Protein AF-A0A2P8VYA8-F1 (afdb_monomer_lite)

pLDDT: mean 85.18, std 13.26, range [46.62, 98.62]

Foldseek 3Di:
DDPPPVVVVVVVVCVVPPDPDPVVVVVVVVVVVVVVCVVVVVVDDDCPDPNDPDPPDDD

Structure (mmCIF, N/CA/C/O backbone):
data_AF-A0A2P8VYA8-F1
#
_entry.id   AF-A0A2P8VYA8-F1
#
loop_
_atom_site.group_PDB
_atom_site.id
_atom_site.type_symbol
_atom_site.label_atom_id
_atom_site.label_alt_id
_atom_site.label_comp_id
_atom_site.label_asym_id
_atom_site.label_entity_id
_atom_site.label_seq_id
_atom_site.pdbx_PDB_ins_code
_atom_site.Cartn_x
_atom_site.Cartn_y
_atom_site.Cartn_z
_atom_site.occupancy
_atom_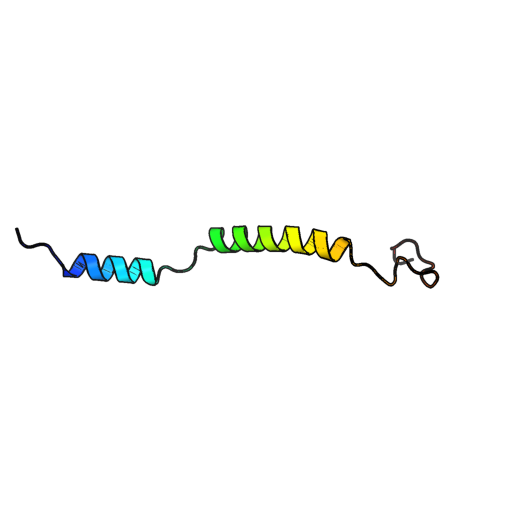site.B_iso_or_equiv
_atom_site.auth_seq_id
_atom_site.auth_comp_id
_atom_site.auth_asym_id
_atom_site.auth_atom_id
_atom_site.pdbx_PDB_model_num
ATOM 1 N N . MET A 1 1 ? -44.694 3.329 37.057 1.00 46.62 1 MET A N 1
ATOM 2 C CA . MET A 1 1 ? -43.529 3.035 36.195 1.00 46.62 1 MET A CA 1
ATOM 3 C C . MET A 1 1 ? -43.555 4.005 3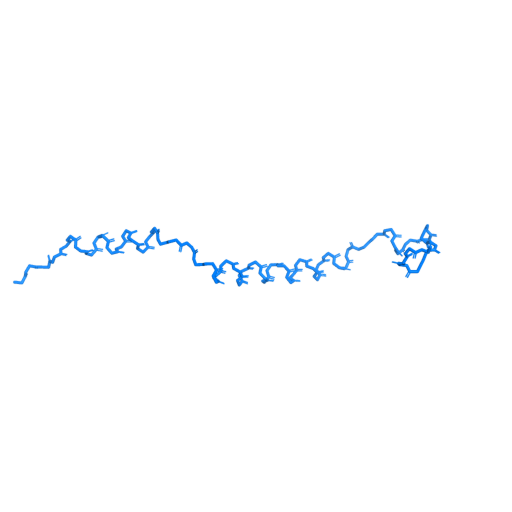5.027 1.00 46.62 1 MET A C 1
ATOM 5 O O . MET A 1 1 ? -44.252 3.765 34.055 1.00 46.62 1 MET A O 1
ATOM 9 N N . THR A 1 2 ? -42.882 5.142 35.162 1.00 50.22 2 THR A N 1
ATOM 10 C CA . THR A 1 2 ? -42.691 6.123 34.085 1.00 50.22 2 THR A CA 1
ATOM 11 C C . THR A 1 2 ? -41.290 5.909 33.525 1.00 50.22 2 THR A C 1
ATOM 13 O O . THR A 1 2 ? -40.312 6.132 34.232 1.00 50.22 2 THR A O 1
ATOM 16 N N . GLN A 1 3 ? -41.208 5.398 32.296 1.00 56.91 3 GLN A N 1
ATOM 17 C CA . GLN A 1 3 ? -39.961 5.277 31.536 1.00 56.91 3 GLN A CA 1
ATOM 18 C C . GLN A 1 3 ? -39.356 6.677 31.359 1.00 56.91 3 GLN A C 1
ATOM 20 O O . GLN A 1 3 ? -40.055 7.607 30.949 1.00 56.91 3 GLN A O 1
ATOM 25 N N . ASN A 1 4 ? -38.078 6.831 31.700 1.00 58.75 4 ASN A N 1
ATOM 26 C CA . ASN A 1 4 ? -37.331 8.074 31.542 1.00 58.75 4 ASN A CA 1
ATOM 27 C C . ASN A 1 4 ? -36.954 8.264 30.063 1.00 58.75 4 ASN A C 1
ATOM 29 O O . ASN A 1 4 ? -35.809 8.060 29.678 1.00 58.75 4 ASN A O 1
ATOM 33 N N . GLN A 1 5 ? -37.922 8.676 29.240 1.00 64.25 5 GLN A N 1
ATOM 34 C CA . GLN A 1 5 ? -37.730 8.881 27.795 1.00 64.25 5 GLN A CA 1
ATOM 35 C C . GLN A 1 5 ? -36.689 9.962 27.440 1.00 64.25 5 GLN A C 1
ATOM 37 O O . GLN A 1 5 ? -36.298 10.104 26.281 1.00 64.25 5 GLN A O 1
ATOM 42 N N . GLY A 1 6 ? -36.225 10.727 28.432 1.00 65.31 6 GLY A N 1
ATOM 43 C CA . GLY A 1 6 ? -35.149 11.695 28.270 1.00 65.31 6 GLY A CA 1
ATOM 44 C C . GLY A 1 6 ? -33.755 11.071 28.211 1.00 65.31 6 GLY A C 1
ATOM 45 O O . GLY A 1 6 ? -32.899 11.658 27.577 1.00 65.31 6 GLY A O 1
ATOM 46 N N . SER A 1 7 ? -33.503 9.903 28.817 1.00 68.38 7 SER A N 1
ATOM 47 C CA . SER A 1 7 ? -32.175 9.253 28.749 1.00 68.38 7 SER A CA 1
ATOM 48 C C . SER A 1 7 ? -31.959 8.591 27.393 1.00 68.38 7 SER A C 1
ATOM 50 O O . SER A 1 7 ? -30.960 8.837 26.724 1.00 68.38 7 SER A O 1
ATOM 52 N N . ASP A 1 8 ? -32.961 7.834 26.948 1.00 79.44 8 ASP A N 1
ATOM 53 C CA . ASP A 1 8 ? -32.883 6.986 25.756 1.00 79.44 8 ASP A CA 1
ATOM 54 C C . ASP A 1 8 ? -32.585 7.790 24.478 1.00 79.44 8 ASP A C 1
ATOM 56 O O . ASP A 1 8 ? -31.919 7.317 23.557 1.00 79.44 8 ASP A O 1
ATOM 60 N N . THR A 1 9 ? -33.064 9.035 24.419 1.00 78.50 9 THR A N 1
ATOM 61 C CA . THR A 1 9 ? -32.841 9.947 23.288 1.00 78.50 9 THR A CA 1
ATOM 62 C C . THR A 1 9 ? -31.445 10.572 23.295 1.00 78.50 9 THR A C 1
ATOM 64 O O . THR A 1 9 ? -30.873 10.798 22.228 1.00 78.50 9 THR A O 1
ATOM 67 N N . ILE A 1 10 ? -30.870 10.811 24.475 1.00 73.75 10 ILE A N 1
ATOM 68 C CA . ILE A 1 10 ? -29.517 11.355 24.645 1.00 73.75 10 ILE A CA 1
ATOM 69 C C . ILE A 1 10 ? -28.488 10.254 24.359 1.00 73.75 10 ILE A C 1
ATOM 71 O O . ILE A 1 10 ? -27.508 10.507 23.665 1.00 73.75 10 ILE A O 1
ATOM 75 N N . ASP A 1 11 ? -28.747 9.022 24.804 1.00 82.12 11 ASP A N 1
ATOM 76 C CA . ASP A 1 11 ? -27.911 7.853 24.512 1.00 82.12 11 ASP A CA 1
ATOM 77 C C . ASP A 1 11 ? -27.873 7.557 23.006 1.00 82.12 11 ASP A C 1
ATOM 79 O O . ASP A 1 11 ? -26.806 7.333 22.431 1.00 82.12 11 ASP A O 1
ATOM 83 N N . LEU A 1 12 ? -29.022 7.648 22.327 1.00 77.94 12 LEU A N 1
ATOM 84 C CA . LEU A 1 12 ? -29.102 7.496 20.874 1.00 77.94 12 LEU A CA 1
ATOM 85 C C . LEU A 1 12 ? -28.348 8.608 20.126 1.00 77.94 12 LEU A C 1
ATOM 87 O O . LEU A 1 12 ? -27.678 8.330 19.131 1.00 77.94 12 LEU A O 1
ATOM 91 N N . LEU A 1 13 ? -28.421 9.853 20.610 1.00 78.56 13 LEU A N 1
ATOM 92 C CA . LEU A 1 13 ? -27.683 10.982 20.043 1.00 78.56 13 LEU A CA 1
ATOM 93 C C . LEU A 1 13 ? -26.169 10.821 20.243 1.00 78.56 13 LEU A C 1
ATOM 95 O O . LEU A 1 13 ? -25.416 11.030 19.299 1.00 78.56 13 LEU A O 1
ATOM 99 N N . ILE A 1 14 ? -25.727 10.378 21.424 1.00 74.56 14 ILE A N 1
ATOM 100 C CA . ILE A 1 14 ? -24.313 10.116 21.730 1.00 74.56 14 ILE A CA 1
ATOM 101 C C . ILE A 1 14 ? -23.755 8.994 20.847 1.00 74.56 14 ILE A C 1
ATOM 103 O O . ILE A 1 14 ? -22.640 9.125 20.348 1.00 74.56 14 ILE A O 1
ATOM 107 N N . ILE A 1 15 ? -24.516 7.920 20.604 1.00 70.25 15 ILE A N 1
ATOM 108 C CA . ILE A 1 15 ? -24.108 6.836 19.692 1.00 70.25 15 ILE A CA 1
ATOM 109 C C . ILE A 1 15 ? -24.055 7.338 18.242 1.00 70.25 15 ILE A C 1
ATOM 111 O O . ILE A 1 15 ? -23.120 7.011 17.512 1.00 70.25 15 ILE A O 1
ATOM 115 N N . ALA A 1 16 ? -25.020 8.163 17.826 1.00 75.06 16 ALA A N 1
ATOM 116 C CA . ALA A 1 16 ? -25.053 8.752 16.488 1.00 75.06 16 ALA A CA 1
ATOM 117 C C . ALA A 1 16 ? -23.922 9.770 16.240 1.00 75.06 16 ALA A C 1
ATOM 119 O O . ALA A 1 16 ? -23.535 9.981 15.092 1.00 75.06 16 ALA A O 1
ATOM 120 N N . THR A 1 17 ? -23.376 10.387 17.295 1.00 72.81 17 THR A N 1
ATOM 121 C CA . THR A 1 17 ? -22.281 11.370 17.217 1.00 72.81 17 THR A CA 1
ATOM 122 C C . THR A 1 17 ? -20.966 10.873 17.821 1.00 72.81 17 THR A C 1
ATOM 124 O O . THR A 1 17 ? -20.071 11.684 18.071 1.00 72.81 17 THR A O 1
ATOM 127 N N . ALA A 1 18 ? -20.832 9.572 18.098 1.00 70.69 18 ALA A N 1
ATOM 128 C CA . ALA A 1 18 ? -19.622 9.029 18.704 1.00 70.69 18 ALA A CA 1
ATOM 129 C C . ALA A 1 18 ? -18.409 9.316 17.794 1.00 70.69 18 ALA A C 1
ATOM 131 O O . ALA A 1 18 ? -18.481 9.076 16.584 1.00 70.69 18 ALA A O 1
ATOM 132 N N . PRO A 1 19 ? -17.294 9.844 18.335 1.00 70.31 19 PRO A N 1
ATOM 133 C CA . PRO A 1 19 ? -16.102 10.111 17.542 1.00 70.31 19 PRO A CA 1
ATOM 134 C C . PRO A 1 19 ? -15.615 8.803 16.910 1.00 70.31 19 PRO A C 1
ATOM 136 O O . PRO A 1 19 ? -15.494 7.786 17.593 1.00 70.31 19 PRO A O 1
ATOM 139 N N . MET A 1 20 ? -15.370 8.825 15.596 1.00 77.69 20 MET A N 1
ATOM 140 C CA . MET A 1 20 ? -14.961 7.639 14.843 1.00 77.69 20 MET A CA 1
ATOM 141 C C . MET A 1 20 ? -13.704 7.0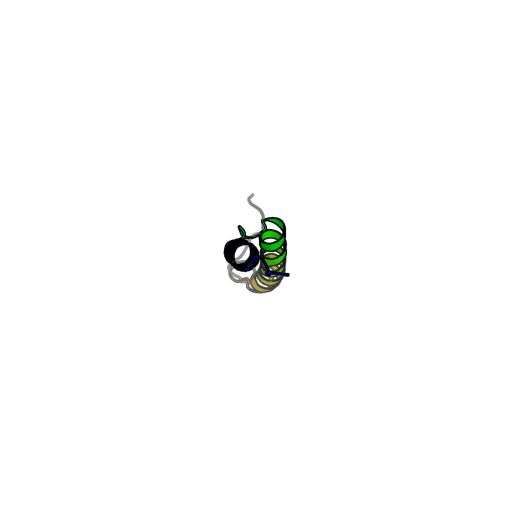21 15.471 1.00 77.69 20 MET A C 1
ATOM 143 O O . MET A 1 20 ? -12.673 7.685 15.585 1.00 77.69 20 MET A O 1
ATOM 147 N N . ASP A 1 21 ? -13.802 5.754 15.887 1.00 88.00 21 ASP A N 1
ATOM 148 C CA . ASP A 1 21 ? -12.717 5.057 16.578 1.00 88.00 21 ASP A CA 1
ATOM 149 C C . ASP A 1 21 ? -11.479 4.976 15.674 1.00 88.00 21 ASP A C 1
ATOM 151 O O . ASP A 1 21 ? -11.514 4.412 14.576 1.00 88.00 21 ASP A O 1
ATOM 155 N N . ILE A 1 22 ? -10.358 5.520 16.150 1.00 91.62 22 ILE A N 1
ATOM 156 C CA . ILE A 1 22 ? -9.081 5.505 15.434 1.00 91.62 22 ILE A CA 1
ATOM 157 C C . ILE A 1 22 ? -8.637 4.082 15.081 1.00 91.62 22 ILE A C 1
ATOM 159 O O . ILE A 1 22 ? -8.046 3.869 14.024 1.00 91.62 22 ILE A O 1
ATOM 163 N N . LYS A 1 23 ? -8.965 3.085 15.911 1.00 91.62 23 LYS A N 1
ATOM 164 C CA . LYS A 1 23 ? -8.659 1.678 15.623 1.00 91.62 23 LYS A CA 1
ATOM 165 C C . LYS A 1 23 ? -9.405 1.191 14.386 1.00 91.62 23 LYS A C 1
ATOM 167 O O . LYS A 1 23 ? -8.825 0.487 13.562 1.00 91.62 23 LYS A O 1
ATOM 172 N N . LEU A 1 24 ? -10.668 1.594 14.240 1.00 93.25 24 LEU A N 1
ATOM 173 C CA . LEU A 1 24 ? -11.493 1.254 13.085 1.00 93.25 24 LEU A CA 1
ATOM 174 C C . LEU A 1 24 ? -10.973 1.944 11.818 1.00 93.25 24 LEU A C 1
ATOM 176 O O . LEU A 1 24 ? -10.833 1.292 10.785 1.00 93.25 24 LEU A O 1
ATOM 180 N N . ILE A 1 25 ? -10.626 3.232 11.911 1.00 95.00 25 ILE A N 1
ATOM 181 C CA . ILE A 1 25 ? -10.034 3.992 10.797 1.00 95.00 25 ILE A CA 1
ATOM 182 C C . ILE A 1 25 ? -8.760 3.308 10.302 1.00 95.00 25 ILE A C 1
ATOM 184 O O . ILE A 1 25 ? -8.615 3.061 9.105 1.00 95.00 25 ILE A O 1
ATOM 188 N N . LEU A 1 26 ? -7.848 2.977 11.219 1.00 97.00 26 LEU A N 1
ATOM 189 C CA . LEU A 1 26 ? -6.589 2.327 10.875 1.00 97.00 26 LEU A CA 1
ATOM 190 C C . LEU A 1 26 ? -6.823 0.962 10.225 1.00 97.00 26 LEU A C 1
ATOM 192 O O . LEU A 1 26 ? -6.220 0.686 9.195 1.00 97.00 26 LEU A O 1
ATOM 196 N N . ALA A 1 27 ? -7.738 0.145 10.756 1.00 97.06 27 ALA A N 1
ATOM 197 C CA . ALA A 1 27 ? -8.051 -1.158 10.173 1.00 97.06 27 ALA A CA 1
ATOM 198 C C . ALA A 1 27 ? -8.548 -1.046 8.720 1.00 97.06 27 ALA A C 1
ATOM 200 O O . ALA A 1 27 ? -8.074 -1.772 7.842 1.00 97.06 27 ALA A O 1
ATOM 201 N N . VAL A 1 28 ? -9.458 -0.105 8.444 1.00 97.56 28 VAL A N 1
ATOM 202 C CA . VAL A 1 28 ? -9.980 0.130 7.088 1.00 97.56 28 VAL A CA 1
ATOM 203 C C . VAL A 1 28 ? -8.884 0.653 6.158 1.00 97.56 28 VAL A C 1
ATOM 205 O O . VAL A 1 28 ? -8.709 0.130 5.056 1.00 97.56 28 VAL A O 1
ATOM 208 N N . LEU A 1 29 ? -8.111 1.650 6.598 1.00 98.25 29 LEU A N 1
ATOM 209 C CA . LEU A 1 29 ? -7.039 2.232 5.789 1.00 98.25 29 LEU A CA 1
ATOM 210 C C . LEU A 1 29 ? -5.922 1.231 5.501 1.00 98.25 29 LEU A C 1
ATOM 212 O O . LEU A 1 29 ? -5.421 1.209 4.383 1.00 98.25 29 LEU A O 1
ATOM 216 N N . THR A 1 30 ? -5.555 0.372 6.454 1.00 98.38 30 THR A N 1
ATOM 217 C CA . THR A 1 30 ? -4.582 -0.701 6.219 1.00 98.38 30 THR A CA 1
ATOM 218 C C . THR A 1 30 ? -5.088 -1.678 5.163 1.00 98.38 30 THR A C 1
ATOM 220 O O . THR A 1 30 ? -4.332 -2.023 4.257 1.00 98.38 30 THR A O 1
ATOM 223 N N . GLY A 1 31 ? -6.362 -2.081 5.218 1.00 98.38 31 GLY A N 1
ATOM 224 C CA . GLY A 1 31 ? -6.956 -2.936 4.187 1.00 98.38 31 GLY A CA 1
ATOM 225 C C . GLY A 1 31 ? -6.875 -2.304 2.792 1.00 98.38 31 GLY A C 1
ATOM 226 O O . GLY A 1 31 ? -6.386 -2.933 1.852 1.00 98.38 31 GLY A O 1
ATOM 227 N N . LEU A 1 32 ? -7.278 -1.034 2.672 1.00 98.56 32 LEU A N 1
ATOM 228 C CA . LEU A 1 32 ? -7.188 -0.283 1.415 1.00 98.56 32 LEU A CA 1
ATOM 229 C C . LEU A 1 32 ? -5.739 -0.114 0.941 1.00 98.56 32 LEU A C 1
ATOM 231 O O . LEU A 1 32 ? -5.460 -0.281 -0.244 1.00 98.56 32 LEU A O 1
ATOM 235 N N . PHE A 1 33 ? -4.810 0.170 1.854 1.00 98.38 33 PHE A N 1
ATOM 236 C CA . PHE A 1 33 ? -3.388 0.330 1.559 1.00 98.38 33 PHE A CA 1
ATOM 237 C C . PHE A 1 33 ? -2.764 -0.957 1.008 1.00 98.38 33 PHE A C 1
ATOM 239 O O . PHE A 1 33 ? -2.041 -0.915 0.013 1.00 98.38 33 PHE A O 1
ATOM 246 N N . VAL A 1 34 ? -3.077 -2.115 1.596 1.00 98.62 34 VAL A N 1
ATOM 247 C CA . VAL A 1 34 ? -2.582 -3.411 1.107 1.00 98.62 34 VAL A CA 1
ATOM 248 C C . VAL A 1 34 ? -3.081 -3.676 -0.312 1.00 98.62 34 VAL A C 1
ATOM 250 O O . VAL A 1 34 ? -2.286 -3.970 -1.201 1.00 98.62 34 VAL A O 1
ATOM 253 N N . VAL A 1 35 ? -4.381 -3.509 -0.566 1.00 98.50 35 VAL A N 1
ATOM 254 C CA . VAL A 1 35 ? -4.934 -3.713 -1.914 1.00 98.50 35 VAL A CA 1
ATOM 255 C C . VAL A 1 35 ? -4.329 -2.723 -2.915 1.00 98.50 35 VAL A C 1
ATOM 257 O O . VAL A 1 35 ? -3.961 -3.117 -4.021 1.00 98.50 35 VAL A O 1
ATOM 260 N N . ALA A 1 36 ? -4.168 -1.455 -2.529 1.00 98.25 36 ALA A N 1
ATOM 261 C CA . ALA A 1 36 ? -3.580 -0.430 -3.384 1.00 98.25 36 ALA A CA 1
ATOM 262 C C . ALA A 1 36 ? -2.116 -0.733 -3.730 1.00 98.25 36 ALA A C 1
ATOM 264 O O . ALA A 1 36 ? -1.739 -0.637 -4.893 1.00 98.25 36 ALA A O 1
ATOM 265 N N . THR A 1 37 ? -1.295 -1.131 -2.757 1.00 97.56 37 THR A N 1
ATOM 266 C CA . THR A 1 37 ? 0.120 -1.468 -3.000 1.00 97.56 37 THR A CA 1
ATOM 267 C C . THR A 1 37 ? 0.275 -2.692 -3.893 1.00 97.56 37 THR A C 1
ATOM 269 O O . THR A 1 37 ? 1.116 -2.676 -4.788 1.00 97.56 37 THR A O 1
ATOM 272 N N . LEU A 1 38 ? -0.578 -3.709 -3.735 1.00 97.44 38 LEU A N 1
ATOM 273 C CA . LEU A 1 38 ? -0.618 -4.849 -4.653 1.00 97.44 38 LEU A CA 1
ATOM 274 C C . LEU A 1 38 ? -1.032 -4.422 -6.065 1.00 97.44 38 LEU A C 1
ATOM 276 O O . LEU A 1 38 ? -0.408 -4.834 -7.038 1.00 97.44 38 LEU A O 1
ATOM 280 N N . PHE A 1 39 ? -2.047 -3.565 -6.196 1.00 97.00 39 PHE A N 1
ATOM 281 C CA . PHE A 1 39 ? -2.492 -3.076 -7.499 1.00 97.00 39 PHE A CA 1
ATOM 282 C C . PHE A 1 39 ? -1.415 -2.227 -8.191 1.00 97.00 39 PHE A C 1
ATOM 284 O O . PHE A 1 39 ? -0.995 -2.550 -9.302 1.00 97.00 39 PHE A O 1
ATOM 291 N N . PHE A 1 40 ? -0.925 -1.173 -7.534 1.00 96.44 40 PHE A N 1
ATOM 292 C CA . PHE A 1 40 ? 0.068 -0.260 -8.104 1.00 96.44 40 PHE A CA 1
ATOM 293 C C . PHE A 1 40 ? 1.442 -0.908 -8.281 1.00 96.44 40 PHE A C 1
ATOM 295 O O . PHE A 1 40 ? 2.136 -0.572 -9.233 1.00 96.44 40 PHE A O 1
ATOM 302 N N . GLY A 1 41 ? 1.803 -1.890 -7.452 1.00 94.31 41 GLY A N 1
ATOM 303 C CA . GLY A 1 41 ? 3.030 -2.669 -7.630 1.00 94.31 41 GLY A CA 1
ATOM 304 C C . GLY A 1 41 ? 3.080 -3.436 -8.956 1.00 94.31 41 GLY A C 1
ATOM 305 O O . GLY A 1 41 ? 4.160 -3.659 -9.486 1.00 94.31 41 GLY A O 1
ATOM 306 N N . THR A 1 42 ? 1.925 -3.788 -9.536 1.00 94.12 42 THR A N 1
ATOM 307 C CA . THR A 1 42 ? 1.852 -4.419 -10.873 1.00 94.12 42 THR A CA 1
ATOM 308 C C . THR A 1 42 ? 1.800 -3.415 -12.026 1.00 94.12 42 THR A C 1
ATOM 310 O O . THR A 1 42 ? 1.931 -3.794 -13.189 1.00 94.12 42 THR A O 1
ATOM 313 N N . LYS A 1 43 ? 1.565 -2.132 -11.732 1.00 92.56 43 LYS A N 1
ATOM 314 C CA . LYS A 1 43 ? 1.415 -1.061 -12.722 1.00 92.56 43 LYS A CA 1
ATOM 315 C C . LYS A 1 43 ? 2.689 -0.229 -12.782 1.00 92.56 43 LYS A C 1
ATOM 317 O O . LYS A 1 43 ? 2.723 0.915 -12.339 1.00 92.56 43 LYS A O 1
ATOM 322 N N . ASN A 1 44 ? 3.721 -0.828 -13.358 1.00 88.12 44 ASN A N 1
ATOM 323 C CA . ASN A 1 44 ? 5.002 -0.189 -13.616 1.00 88.12 44 ASN A CA 1
ATOM 324 C C . ASN A 1 44 ? 5.110 0.259 -15.086 1.00 88.12 44 ASN A C 1
ATOM 326 O O . ASN A 1 44 ? 4.308 -0.144 -15.928 1.00 88.12 44 ASN A O 1
ATOM 330 N N . GLY A 1 45 ? 6.061 1.143 -15.387 1.00 89.44 45 GLY A N 1
ATOM 331 C CA . GLY A 1 45 ? 6.248 1.685 -16.733 1.00 89.44 45 GLY A CA 1
ATOM 332 C C . GLY A 1 45 ? 7.718 1.791 -17.087 1.00 89.44 45 GLY A C 1
ATOM 333 O O . GLY A 1 45 ? 8.261 0.916 -17.744 1.00 89.44 45 GLY A O 1
ATOM 334 N N . PHE A 1 46 ? 8.364 2.863 -16.631 1.00 92.75 46 PHE A N 1
ATOM 335 C CA . PHE A 1 46 ? 9.722 3.218 -17.047 1.00 92.75 46 PHE A CA 1
ATOM 336 C C . PHE A 1 46 ? 10.751 2.096 -16.834 1.00 92.75 46 PHE A C 1
ATOM 338 O O . PHE A 1 46 ? 11.524 1.812 -17.745 1.00 92.75 46 PHE A O 1
ATOM 345 N N . TYR A 1 47 ? 10.723 1.439 -15.671 1.00 90.75 47 TYR A N 1
ATOM 346 C CA . TYR A 1 47 ? 11.690 0.405 -15.286 1.00 90.75 47 TYR A CA 1
ATOM 347 C C . TYR A 1 47 ? 11.606 -0.890 -16.115 1.00 90.75 47 TYR A C 1
ATOM 349 O O . TYR A 1 47 ? 12.577 -1.637 -16.130 1.00 90.75 47 TYR A O 1
ATOM 357 N N . ASP A 1 48 ? 10.495 -1.130 -16.820 1.00 90.69 48 ASP A N 1
ATOM 358 C CA . ASP A 1 48 ? 10.294 -2.312 -17.676 1.00 90.69 48 ASP A CA 1
ATOM 359 C C . ASP A 1 48 ? 10.464 -1.981 -19.171 1.00 90.69 48 ASP A C 1
ATOM 361 O O . ASP A 1 48 ? 10.045 -2.743 -20.042 1.00 90.69 48 ASP A O 1
ATOM 365 N N . THR A 1 49 ? 11.038 -0.816 -19.489 1.00 92.31 49 THR A N 1
ATOM 366 C CA . THR A 1 49 ? 11.283 -0.394 -20.874 1.00 92.31 49 THR A CA 1
ATOM 367 C C . THR A 1 49 ? 12.746 -0.529 -21.265 1.00 92.31 49 THR A C 1
ATOM 369 O O . THR A 1 49 ? 13.634 -0.391 -20.428 1.00 92.31 49 THR A O 1
ATOM 372 N N . ASP A 1 50 ? 12.999 -0.642 -22.571 1.00 94.12 50 ASP A N 1
ATOM 373 C CA . ASP A 1 50 ? 14.353 -0.629 -23.146 1.00 94.12 50 ASP A CA 1
ATOM 374 C C . ASP A 1 50 ? 15.119 0.677 -22.871 1.00 94.12 50 ASP A C 1
ATOM 376 O O . ASP A 1 50 ? 16.335 0.733 -23.010 1.00 94.12 50 ASP A O 1
ATOM 380 N N . ASN A 1 51 ? 14.421 1.746 -22.473 1.00 93.50 51 ASN A N 1
ATOM 381 C CA . ASN A 1 51 ? 15.043 3.020 -22.115 1.00 93.50 51 ASN A CA 1
ATOM 382 C C . ASN A 1 51 ? 15.643 3.007 -20.700 1.00 93.50 51 ASN A C 1
ATOM 384 O O . ASN A 1 51 ? 16.325 3.962 -20.310 1.00 93.50 51 ASN A O 1
ATOM 388 N N . TYR A 1 52 ? 15.375 1.959 -19.917 1.00 92.25 52 TYR A N 1
ATOM 389 C CA . TYR A 1 52 ? 15.925 1.792 -18.586 1.00 92.25 52 TYR A CA 1
ATOM 390 C C . TYR A 1 52 ? 17.213 0.973 -18.621 1.00 92.25 52 TYR A C 1
ATOM 392 O O . TYR A 1 52 ? 17.221 -0.210 -18.938 1.00 92.25 52 TYR A O 1
ATOM 400 N N . HIS A 1 53 ? 18.315 1.618 -18.242 1.00 91.94 53 HIS A N 1
ATOM 401 C CA . HIS A 1 53 ? 19.655 1.026 -18.289 1.00 91.94 53 HIS A CA 1
ATOM 402 C C . HIS A 1 53 ? 20.267 0.799 -16.894 1.00 91.94 53 HIS A C 1
ATOM 404 O O . HIS A 1 53 ? 21.442 0.457 -16.778 1.00 91.94 53 HIS A O 1
ATOM 410 N N . GLY A 1 54 ? 19.498 1.046 -15.829 1.00 90.00 54 GLY A N 1
ATOM 411 C CA . GLY A 1 54 ? 19.934 0.880 -14.442 1.00 90.00 54 GLY A CA 1
ATOM 412 C C . GLY A 1 54 ? 19.533 -0.470 -13.845 1.00 90.00 54 GLY A C 1
ATOM 413 O O . GLY A 1 54 ? 18.858 -1.275 -14.476 1.00 90.00 54 GLY A O 1
ATOM 414 N N . ASN A 1 55 ? 19.917 -0.707 -12.591 1.00 91.50 55 ASN A N 1
ATOM 415 C CA . ASN A 1 55 ? 19.551 -1.910 -11.826 1.00 91.50 55 ASN A CA 1
ATOM 416 C C . ASN A 1 55 ? 18.534 -1.634 -10.698 1.00 91.50 55 ASN A C 1
ATOM 418 O O . ASN A 1 55 ? 18.337 -2.467 -9.819 1.00 91.50 55 ASN A O 1
ATOM 422 N N . GLY A 1 56 ? 17.949 -0.440 -10.674 1.00 85.62 56 GLY A N 1
ATOM 423 C CA . GLY A 1 56 ? 17.030 0.025 -9.634 1.00 85.62 56 GLY A CA 1
ATOM 4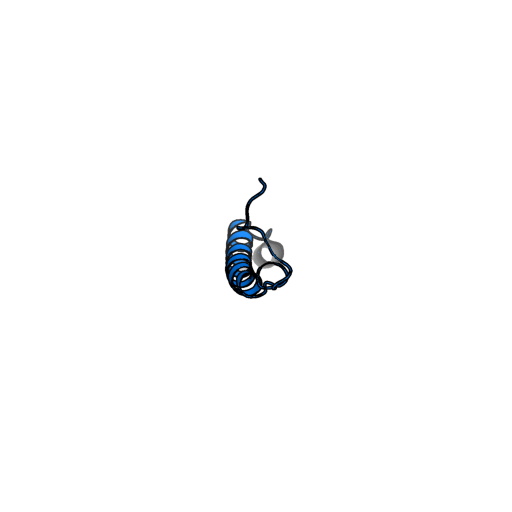24 C C . GLY A 1 56 ? 17.675 0.876 -8.537 1.00 85.62 56 GLY A C 1
ATOM 425 O O . GLY A 1 56 ? 16.950 1.390 -7.691 1.00 85.62 56 GLY A O 1
ATOM 426 N N . SER A 1 57 ? 18.999 1.064 -8.541 1.00 88.31 57 SER A N 1
ATOM 427 C CA . SER A 1 57 ? 19.720 1.845 -7.523 1.00 88.31 57 SER A CA 1
ATOM 428 C C . SER A 1 57 ? 20.393 3.097 -8.091 1.00 88.31 57 SER A C 1
ATOM 430 O O . SER A 1 57 ? 20.653 3.188 -9.292 1.00 88.31 57 SER A O 1
ATOM 432 N N . ALA A 1 58 ? 20.654 4.076 -7.220 1.00 85.69 58 ALA A N 1
ATOM 43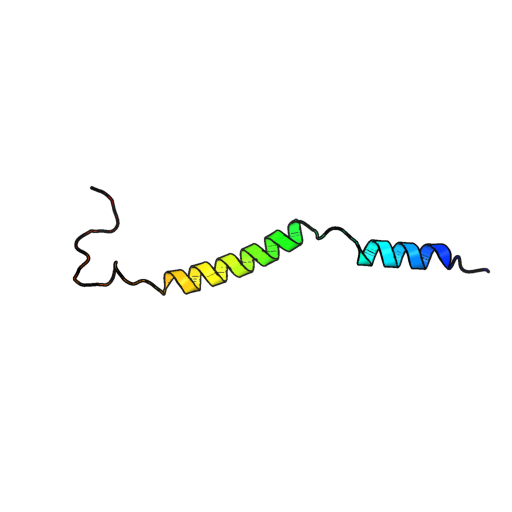3 C CA . ALA A 1 58 ? 21.546 5.185 -7.538 1.00 85.69 58 ALA A CA 1
ATOM 434 C C . ALA A 1 58 ? 23.002 4.705 -7.421 1.00 85.69 58 ALA A C 1
ATOM 436 O O . ALA A 1 58 ? 23.341 4.030 -6.447 1.00 85.69 58 ALA A O 1
ATOM 437 N N . HIS A 1 59 ? 23.828 5.054 -8.408 1.00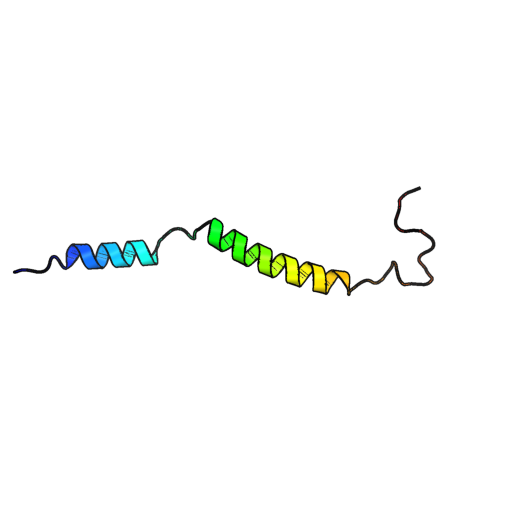 68.69 59 HIS A N 1
ATOM 438 C CA . HIS A 1 59 ? 25.267 4.795 -8.442 1.00 68.69 59 HIS A CA 1
ATOM 439 C C . HIS A 1 59 ? 26.033 6.108 -8.293 1.00 68.69 59 HIS A C 1
ATOM 441 O O . HIS A 1 59 ? 25.633 7.085 -8.969 1.00 68.69 59 HIS A O 1
#

Secondary structure (DSSP, 8-state):
----HHHHHHHHHHHHTPPPPHHHHHHHHHHHHHHHHHHHHT---GGGSTT--S-SS--

Radius of gyration: 25.58 Å; chains: 1; bounding box: 69×16×59 Å

Sequence (59 aa):
MTQNQGSDTIDLLIIATAPMDIKLILAVLTGLFVVATLFFGTKNGFYDTDNYHGNGSAH